Protein 1O51 (pdb70)

Sequence (86 aa):
HHKLLKIYLGEKDKHSGKPLFEYLVKRAYELGKGVTVYRGIGFGHPDLPIVLEIVDEEEERINLFLKEIDNIDFDGLVFTADVNVVK

Nearest PDB structures (foldseek):
  1o51-assembly1_A  TM=1.012E+00  e=9.022E-16  Thermotoga maritima
  2dcl-assembly1_A-2  TM=9.481E-01  e=8.080E-09  Pyrococcus horikoshii
  7mp7-assembly1_A  TM=5.165E-01  e=4.799E-03  Thermus thermophilus
  1xbw-assembly2_C  TM=4.943E-01  e=4.191E-03  Staphylococcus aureus subsp. aureus MW2
  4lub-assembly1_A  TM=4.699E-01  e=1.748E-01  Streptococcus mutans UA159

Foldseek 3Di:
DKKKKKWKAWQPDDDPNHGVVVVLQVVLVVLPPDKDWDWAPDDDCVITMIMMIDDDDPVSVVVSVVVCVPDDGGTDMDMDMDDDDD

InterPro domains:
  IPR003793 UPF0166 [PF02641] (2-98)
  IPR011322 Nitrogen regulatory PII-like, alpha/beta [SSF54913] (1-99)
  IPR015867 Nitrogen regulatory protein PII/ATP phosphoribosyltransferase, C-terminal [G3DSA:3.30.70.120] (1-102)

Solvent-accessible surface area: 6123 Å² total

Radius of gyration: 12.91 Å; Cα contacts (8 Å, |Δi|>4): 133; chains: 1; bounding box: 38×27×24 Å

Secondary structure (DSSP, 8-state):
---EEEEEEETT-EETTEEHHHHHHHHHHHT----EEEE---------EEEEEEE--HHHHHHHHHHHHT----SEEEEE------

Structure (mmCIF, N/CA/C/O backbone):
data_1O51
#
_entry.id   1O51
#
_cell.length_a   100.110
_cell.length_b   100.110
_cell.length_c   100.110
_cell.angle_alpha   90.00
_cell.angle_beta   90.00
_cell.angle_gamma   90.00
#
_symmetry.space_group_name_H-M   'P 43 3 2'
#
loop_
_entity.id
_entity.type
_entity.pdbx_description
1 polymer 'Hypothetical protein TM0021'
2 non-polymer 'SULFATE ION'
3 non-polymer "ADENOSINE-5'-DIPHOSPHATE"
4 water water
#
loop_
_atom_site.group_PDB
_atom_site.id
_atom_site.type_symbol
_atom_site.label_atom_id
_atom_site.label_alt_id
_atom_site.label_comp_id
_atom_site.label_asym_id
_atom_site.label_entity_id
_atom_site.label_seq_id
_atom_site.pdbx_PDB_ins_code
_atom_site.Cartn_x
_atom_site.Cartn_y
_atom_site.Cartn_z
_atom_site.occupancy
_atom_site.B_iso_or_equiv
_atom_site.auth_seq_id
_atom_site.auth_comp_id
_atom_site.auth_asym_id
_atom_site.auth_atom_id
_atom_site.pdbx_PDB_model_num
ATOM 1 N N . HIS A 1 11 ? 66.566 0.537 -0.041 1.00 43.90 -1 HIS A N 1
ATOM 2 C CA . HIS A 1 11 ? 66.432 1.776 0.808 1.00 43.23 -1 HIS A CA 1
ATOM 3 C C . HIS A 1 11 ? 65.059 1.915 1.465 1.00 40.92 -1 HIS A C 1
ATOM 4 O O . HIS A 1 11 ? 64.094 2.325 0.845 1.00 37.93 -1 HIS A O 1
ATOM 11 N N . HIS A 1 12 ? 65.039 1.581 2.758 1.00 40.42 0 HIS A N 1
ATOM 12 C CA . HIS A 1 12 ? 63.824 1.530 3.569 1.00 40.59 0 HIS A CA 1
ATOM 13 C C . HIS A 1 12 ? 63.206 2.876 3.726 1.00 39.14 0 HIS A C 1
ATOM 14 O O . HIS A 1 12 ? 63.908 3.840 3.964 1.00 40.12 0 HIS A O 1
ATOM 29 N N . LYS A 1 14 ? 59.033 4.720 4.910 1.00 35.12 2 LYS A N 1
ATOM 30 C CA . LYS A 1 14 ? 57.669 4.550 5.316 1.00 34.55 2 LYS A CA 1
ATOM 31 C C . LYS A 1 14 ? 56.774 5.246 4.324 1.00 33.95 2 LYS A C 1
ATOM 32 O O . LYS A 1 14 ? 57.078 6.346 3.833 1.00 32.86 2 LYS A O 1
ATOM 38 N N . LEU A 1 15 ? 55.654 4.586 4.081 1.00 33.94 3 LEU A N 1
ATOM 39 C CA . LEU A 1 15 ? 54.516 5.161 3.427 1.00 33.88 3 LEU A CA 1
ATOM 40 C C . LEU A 1 15 ? 53.585 5.578 4.532 1.00 33.57 3 LEU A C 1
ATOM 41 O O . LEU A 1 15 ? 53.340 4.820 5.458 1.00 34.75 3 LEU A O 1
ATOM 46 N N . LEU A 1 16 ? 53.132 6.810 4.468 1.00 33.64 4 LEU A N 1
ATOM 47 C CA . LEU A 1 16 ? 52.109 7.317 5.360 1.00 33.12 4 LEU A CA 1
ATOM 48 C C . LEU A 1 16 ? 50.889 7.585 4.497 1.00 33.43 4 LEU A C 1
ATOM 49 O O . LEU A 1 16 ? 50.975 8.239 3.448 1.00 31.12 4 LEU A O 1
ATOM 54 N N . LYS A 1 17 ? 49.749 7.063 4.943 1.00 34.20 5 LYS A N 1
ATOM 55 C CA . LYS A 1 17 ? 48.524 7.201 4.190 1.00 35.05 5 LYS A CA 1
ATOM 56 C C . LYS A 1 17 ? 47.497 7.841 5.118 1.00 34.63 5 LYS A C 1
ATOM 57 O O . LYS A 1 17 ? 47.296 7.407 6.252 1.00 33.76 5 LYS A O 1
ATOM 63 N N . ILE A 1 18 ? 46.893 8.916 4.638 1.00 34.83 6 ILE A N 1
ATOM 64 C CA . ILE A 1 18 ? 45.892 9.656 5.393 1.00 34.39 6 ILE A CA 1
ATOM 65 C C . ILE A 1 18 ? 44.605 9.708 4.604 1.00 34.10 6 ILE A C 1
ATOM 66 O O . ILE A 1 18 ? 44.619 10.164 3.459 1.00 33.61 6 ILE A O 1
ATOM 71 N N . TYR A 1 19 ? 43.502 9.278 5.227 1.00 33.58 7 TYR A N 1
ATOM 72 C CA . TYR A 1 19 ? 42.186 9.359 4.641 1.00 33.43 7 TYR A CA 1
ATOM 73 C C . TYR A 1 19 ? 41.334 10.352 5.401 1.00 33.26 7 TYR A C 1
ATOM 74 O O . TYR A 1 19 ? 41.226 10.290 6.611 1.00 32.40 7 TYR A O 1
ATOM 83 N N . LEU A 1 20 ? 40.689 11.254 4.685 1.00 33.19 8 LEU A N 1
ATOM 84 C CA . LEU A 1 20 ? 39.827 12.215 5.318 1.00 33.08 8 LEU A CA 1
ATOM 85 C C . LEU A 1 20 ? 38.680 12.557 4.351 1.00 32.90 8 LEU A C 1
ATOM 86 O O . LEU A 1 20 ? 38.670 12.069 3.243 1.00 33.21 8 LEU A O 1
ATOM 91 N N . GLY A 1 21 ? 37.687 13.328 4.769 1.00 32.66 9 GLY A N 1
ATOM 92 C CA . GLY A 1 21 ? 36.671 13.810 3.842 1.00 33.13 9 GLY A CA 1
ATOM 93 C C . GLY A 1 21 ? 37.037 15.133 3.165 1.00 34.10 9 GLY A C 1
ATOM 94 O O . GLY A 1 21 ? 37.688 16.032 3.757 1.00 34.17 9 GLY A O 1
ATOM 95 N N . GLU A 1 22 ? 36.580 15.298 1.936 1.00 34.65 10 GLU A N 1
ATOM 96 C CA . GLU A 1 22 ? 36.761 16.564 1.252 1.00 35.99 10 GLU A CA 1
ATOM 97 C C . GLU A 1 22 ? 36.136 17.753 2.006 1.00 36.69 10 GLU A C 1
ATOM 98 O O . GLU A 1 22 ? 36.720 18.815 2.017 1.00 37.31 10 GLU A O 1
ATOM 104 N N . LYS A 1 23 ? 34.974 17.572 2.639 1.00 37.38 11 LYS A N 1
ATOM 105 C CA . LYS A 1 23 ? 34.320 18.644 3.399 1.00 38.38 11 LYS A CA 1
ATOM 106 C C . LYS A 1 23 ? 34.955 18.968 4.776 1.00 39.00 11 LYS A C 1
ATOM 107 O O . LYS A 1 23 ? 34.556 19.947 5.410 1.00 39.47 11 LYS A O 1
ATOM 111 N N . ASP A 1 24 ? 35.940 18.189 5.220 1.00 39.67 12 ASP A N 1
ATOM 112 C CA . ASP A 1 24 ? 36.685 18.496 6.442 1.00 40.28 12 ASP A CA 1
ATOM 113 C C . ASP A 1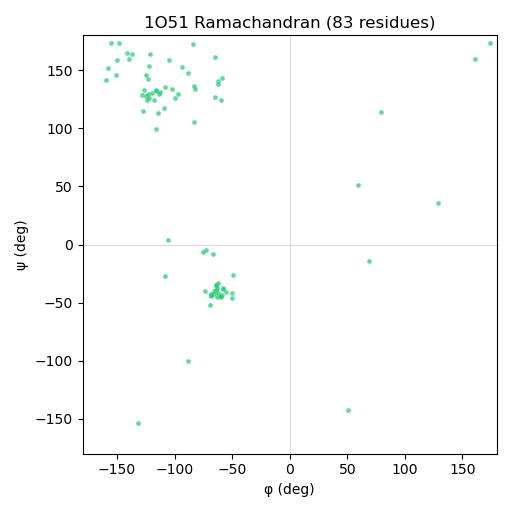 24 ? 37.421 19.827 6.312 1.00 40.82 12 ASP A C 1
ATOM 114 O O . ASP A 1 24 ? 37.976 20.132 5.268 1.00 39.94 12 ASP A O 1
ATOM 119 N N . LYS A 1 25 ? 37.395 20.624 7.381 1.00 42.41 13 LYS A N 1
ATOM 120 C CA . LYS A 1 25 ? 37.898 22.001 7.360 1.00 43.48 13 LYS A CA 1
ATOM 121 C C . LYS A 1 25 ? 38.936 22.205 8.450 1.00 43.92 13 LYS A C 1
ATOM 122 O O . LYS A 1 25 ? 38.847 21.599 9.508 1.00 43.67 13 LYS A O 1
ATOM 128 N N . HIS A 1 26 ? 39.930 23.041 8.177 1.00 44.81 14 HIS A N 1
ATOM 129 C CA . HIS A 1 26 ? 40.799 23.566 9.213 1.00 45.83 14 HIS A CA 1
ATOM 130 C C . HIS A 1 26 ? 40.790 25.066 9.046 1.00 46.40 14 HIS A C 1
ATOM 131 O O . HIS A 1 26 ? 41.261 25.563 8.015 1.00 46.83 14 HIS A O 1
ATOM 138 N N . SER A 1 27 ? 40.241 25.757 10.054 1.00 46.73 15 SER A N 1
ATOM 139 C CA . SER A 1 27 ? 40.059 27.205 10.047 1.00 47.12 15 SER A CA 1
ATOM 140 C C . SER A 1 27 ? 39.179 27.624 8.873 1.00 46.92 15 SER A C 1
ATOM 141 O O . SER A 1 27 ? 39.554 28.493 8.088 1.00 46.88 15 SER A O 1
ATOM 144 N N . GLY A 1 28 ? 38.023 26.976 8.743 1.00 46.59 16 GLY A N 1
ATOM 145 C CA . GLY A 1 28 ? 37.125 27.226 7.623 1.00 46.57 16 GLY A CA 1
ATOM 146 C C . GLY A 1 28 ? 37.603 26.776 6.241 1.00 46.59 16 GLY A C 1
ATOM 147 O O . GLY A 1 28 ? 36.784 26.701 5.322 1.00 47.34 16 GLY A O 1
ATOM 148 N N . LYS A 1 29 ? 38.901 26.456 6.093 1.00 46.11 17 LYS A N 1
ATOM 149 C CA . LYS A 1 29 ? 39.544 26.138 4.788 1.00 45.07 17 LYS A CA 1
ATOM 150 C C . LYS A 1 29 ? 39.784 24.628 4.652 1.00 43.89 17 LYS A C 1
ATOM 151 O O . LYS A 1 29 ? 39.846 23.931 5.660 1.00 43.52 17 LYS A O 1
ATOM 156 N N . PRO A 1 30 ? 39.948 24.120 3.425 1.00 42.58 18 PRO A N 1
ATOM 157 C CA . PRO A 1 30 ? 39.945 22.666 3.210 1.00 41.79 18 PRO A CA 1
ATOM 158 C C . PRO A 1 30 ? 41.135 21.997 3.892 1.00 40.47 18 PRO A C 1
ATOM 159 O O . PRO A 1 30 ? 42.257 22.421 3.713 1.00 40.16 18 PRO A O 1
ATOM 163 N N . LEU A 1 31 ? 40.860 20.983 4.702 1.00 39.40 19 LEU A N 1
ATOM 164 C CA . LEU A 1 31 ? 41.891 20.334 5.510 1.00 38.25 19 LEU A CA 1
ATOM 165 C C . LEU A 1 31 ? 42.941 19.644 4.667 1.00 36.95 19 LEU A C 1
ATOM 166 O O . LEU A 1 31 ? 44.119 19.671 4.994 1.00 35.32 19 LEU A O 1
ATOM 171 N N . PHE A 1 32 ? 42.516 19.009 3.589 1.00 36.58 20 PHE A N 1
ATOM 172 C CA . PHE A 1 32 ? 43.487 18.304 2.769 1.00 36.27 20 PHE A CA 1
ATOM 173 C C . PHE A 1 32 ? 44.510 19.245 2.164 1.00 36.39 20 PHE A C 1
ATOM 174 O O . PHE A 1 32 ? 45.679 18.881 2.086 1.00 37.53 20 PHE A O 1
ATOM 182 N N . GLU A 1 33 ? 44.080 20.440 1.762 1.00 35.69 21 GLU A N 1
ATOM 183 C CA . GLU A 1 33 ? 44.981 21.477 1.267 1.00 35.82 21 GLU A CA 1
ATOM 184 C C . GLU A 1 33 ? 45.908 21.964 2.354 1.00 34.01 21 GLU A C 1
ATOM 185 O O . GLU A 1 33 ? 47.081 22.220 2.105 1.00 34.16 21 GLU A O 1
ATOM 191 N N . TYR A 1 34 ? 45.374 22.115 3.554 1.00 32.28 22 TYR A N 1
ATOM 192 C CA . TYR A 1 34 ? 46.208 22.450 4.696 1.00 31.68 22 TYR A CA 1
ATOM 193 C C . TYR A 1 34 ? 47.255 21.359 5.005 1.00 31.17 22 TYR A C 1
ATOM 194 O O . TYR A 1 34 ? 48.389 21.677 5.261 1.00 30.42 22 TYR A O 1
ATOM 203 N N . LEU A 1 35 ? 46.874 20.086 4.937 1.00 31.05 23 LEU A N 1
ATOM 204 C CA . LEU A 1 35 ? 47.835 18.996 5.112 1.00 31.40 23 LEU A CA 1
ATOM 205 C C . LEU A 1 35 ? 48.945 18.996 4.077 1.00 32.36 23 LEU A C 1
ATOM 206 O O . LEU A 1 35 ? 50.097 18.830 4.422 1.00 33.50 23 LEU A O 1
ATOM 211 N N . VAL A 1 36 ? 48.603 19.194 2.817 1.00 33.38 24 VAL A N 1
ATOM 212 C CA . VAL A 1 36 ? 49.580 19.187 1.759 1.00 33.65 24 VAL A CA 1
ATOM 213 C C . VAL A 1 36 ? 50.548 20.341 1.963 1.00 34.32 24 VAL A C 1
ATOM 214 O O . VAL A 1 36 ? 51.734 20.264 1.633 1.00 35.30 24 VAL A O 1
ATOM 218 N N . LYS A 1 37 ? 50.019 21.438 2.474 1.00 34.57 25 LYS A N 1
ATOM 219 C CA . LYS A 1 37 ? 50.811 22.629 2.671 1.00 34.25 25 LYS A CA 1
ATOM 220 C C . LYS A 1 37 ? 51.764 22.454 3.867 1.00 33.73 25 LYS A C 1
ATOM 221 O O . LYS A 1 37 ? 52.908 22.900 3.798 1.00 34.09 25 LYS A O 1
ATOM 225 N N . ARG A 1 38 ? 51.309 21.833 4.956 1.00 33.48 26 ARG A N 1
ATOM 226 C CA . ARG A 1 38 ? 52.220 21.512 6.060 1.00 33.94 26 ARG A CA 1
ATOM 227 C C . ARG A 1 38 ? 53.265 20.534 5.567 1.00 33.52 26 ARG A C 1
ATOM 228 O O . ARG A 1 38 ? 54.447 20.744 5.802 1.00 33.41 26 ARG A O 1
ATOM 236 N N . ALA A 1 39 ? 52.851 19.510 4.831 1.00 33.29 27 ALA A N 1
ATOM 237 C CA . ALA A 1 39 ? 53.834 18.575 4.296 1.00 33.83 27 ALA A CA 1
ATOM 238 C C . ALA A 1 39 ? 54.958 19.337 3.583 1.00 33.59 27 ALA A C 1
ATOM 239 O O . ALA A 1 39 ? 56.141 19.080 3.807 1.00 33.73 27 ALA A O 1
ATOM 241 N N . TYR A 1 40 ? 54.585 20.306 2.763 1.00 33.77 28 TYR A N 1
ATOM 242 C CA . TYR A 1 40 ? 55.562 21.017 1.993 1.00 34.22 28 TYR A CA 1
ATOM 243 C C . TYR A 1 40 ? 56.427 21.874 2.918 1.00 34.79 28 TYR A C 1
ATOM 244 O O . TYR A 1 40 ? 57.633 21.940 2.752 1.00 35.77 28 TYR A O 1
ATOM 253 N N . GLU A 1 41 ? 55.821 22.551 3.884 1.00 35.25 29 GLU A N 1
ATOM 254 C CA . GLU A 1 41 ? 56.594 23.425 4.780 1.00 35.68 29 GLU A CA 1
ATOM 255 C C . GLU A 1 41 ? 57.609 22.660 5.635 1.00 35.60 29 GLU A C 1
ATOM 256 O O . GLU A 1 41 ? 58.692 23.145 5.868 1.00 35.67 29 GLU A O 1
ATOM 262 N N . LEU A 1 42 ? 57.271 21.446 6.042 1.00 35.89 30 LEU A N 1
ATOM 263 C CA . LEU A 1 42 ? 58.183 20.570 6.790 1.00 36.51 30 LEU A CA 1
ATOM 264 C C . LEU A 1 42 ? 59.331 19.940 6.006 1.00 36.28 30 LEU A C 1
ATOM 265 O O . LEU A 1 42 ? 60.147 19.254 6.606 1.00 37.28 30 LEU A O 1
ATOM 270 N N . GLY A 1 43 ? 59.391 20.126 4.692 1.00 35.48 31 GLY A N 1
ATOM 271 C CA . GLY A 1 43 ? 60.438 19.515 3.904 1.00 34.85 31 GLY A CA 1
ATOM 272 C C . GLY A 1 43 ? 60.210 18.044 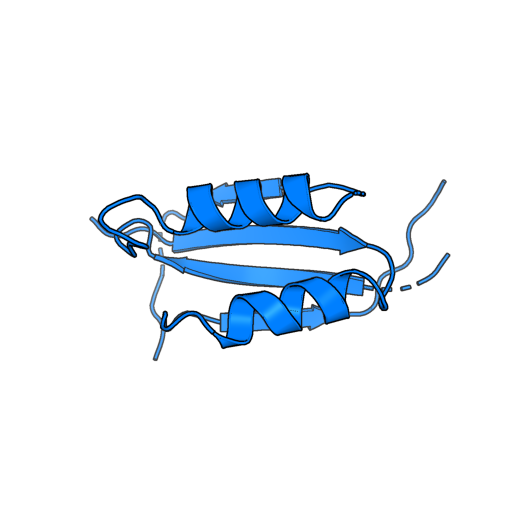3.577 1.00 35.24 31 GLY A C 1
ATOM 273 O O . GLY A 1 43 ? 61.187 17.345 3.309 1.00 35.55 31 GLY A O 1
ATOM 279 N N . LYS A 1 45 ? 59.519 14.788 1.278 1.00 33.91 33 LYS A N 1
ATOM 280 C CA . LYS A 1 45 ? 60.072 14.479 -0.027 1.00 34.01 33 LYS A CA 1
ATOM 281 C C . LYS A 1 45 ? 59.011 14.612 -1.093 1.00 34.19 33 LYS A C 1
ATOM 282 O O . LYS A 1 45 ? 59.319 14.856 -2.245 1.00 34.01 33 LYS A O 1
ATOM 288 N N . GLY A 1 46 ? 57.750 14.411 -0.707 1.00 34.32 34 GLY A N 1
ATOM 289 C CA . GLY A 1 46 ? 56.676 14.541 -1.632 1.00 33.99 34 GLY A CA 1
ATOM 290 C C . GLY A 1 46 ? 55.364 14.147 -1.053 1.00 33.91 34 GLY A C 1
ATOM 291 O O . GLY A 1 46 ? 55.293 13.617 0.053 1.00 33.57 34 GLY A O 1
ATOM 292 N N . VAL A 1 47 ? 54.328 14.394 -1.856 1.00 33.66 35 VAL A N 1
ATOM 293 C CA . VAL A 1 47 ? 52.991 13.967 -1.560 1.00 33.70 35 VAL A CA 1
ATOM 294 C C . VAL A 1 47 ? 52.194 13.725 -2.806 1.00 32.29 35 VAL A C 1
ATOM 295 O O . VAL A 1 47 ? 52.344 14.411 -3.812 1.00 31.85 35 VAL A O 1
ATOM 299 N N . THR A 1 48 ? 51.308 12.746 -2.728 1.00 31.74 36 THR A N 1
ATOM 300 C CA . THR A 1 48 ? 50.364 12.524 -3.787 1.00 31.49 36 THR A CA 1
ATOM 301 C C . THR A 1 48 ? 48.963 12.491 -3.225 1.00 31.78 36 THR A C 1
ATOM 302 O O . THR A 1 48 ? 48.701 11.835 -2.219 1.00 32.51 36 THR A O 1
ATOM 306 N N . VAL A 1 49 ? 48.054 13.213 -3.863 1.00 31.53 37 VAL A N 1
ATOM 307 C CA . VAL A 1 49 ? 46.671 13.339 -3.364 1.00 30.92 37 VAL A CA 1
ATOM 308 C C . VAL A 1 49 ? 45.674 12.728 -4.349 1.00 29.87 37 VAL A C 1
ATOM 309 O O . VAL A 1 49 ? 45.723 12.977 -5.550 1.00 26.56 37 VAL A O 1
ATOM 313 N N . TYR A 1 50 ? 44.769 11.910 -3.819 1.00 30.89 38 TYR A N 1
ATOM 314 C CA . TYR A 1 50 ? 43.741 11.260 -4.635 1.00 31.61 38 TYR A CA 1
ATOM 315 C C . TYR A 1 50 ? 42.358 11.623 -4.137 1.00 31.72 38 TYR A C 1
ATOM 316 O O . TYR A 1 50 ? 42.170 11.911 -2.947 1.00 32.04 38 TYR A O 1
ATOM 325 N N . ARG A 1 51 ? 41.391 11.568 -5.040 1.00 30.81 39 ARG A N 1
ATOM 326 C CA . ARG A 1 51 ? 40.022 11.706 -4.695 1.00 30.40 39 ARG A CA 1
ATOM 327 C C . ARG A 1 51 ? 39.263 10.447 -5.048 1.00 30.47 39 ARG A C 1
ATOM 328 O O . ARG A 1 51 ? 39.316 9.984 -6.149 1.00 32.10 39 ARG A O 1
ATOM 336 N N . GLY A 1 52 ? 38.584 9.860 -4.081 1.00 30.93 40 GLY A N 1
ATOM 337 C CA . GLY A 1 52 ? 37.765 8.664 -4.300 1.00 29.78 40 GLY A CA 1
ATOM 338 C C . GLY A 1 52 ? 36.378 8.982 -4.814 1.00 29.39 40 GLY A C 1
ATOM 339 O O . GLY A 1 52 ? 35.947 10.128 -4.860 1.00 30.07 40 GLY A O 1
ATOM 340 N N . ILE A 1 53 ? 35.666 7.943 -5.172 1.00 28.46 41 ILE A N 1
ATOM 341 C CA . ILE A 1 53 ? 34.350 8.061 -5.667 1.00 28.40 41 ILE A CA 1
ATOM 342 C C . ILE A 1 53 ? 33.308 7.633 -4.656 1.00 28.80 41 ILE A C 1
ATOM 343 O O . I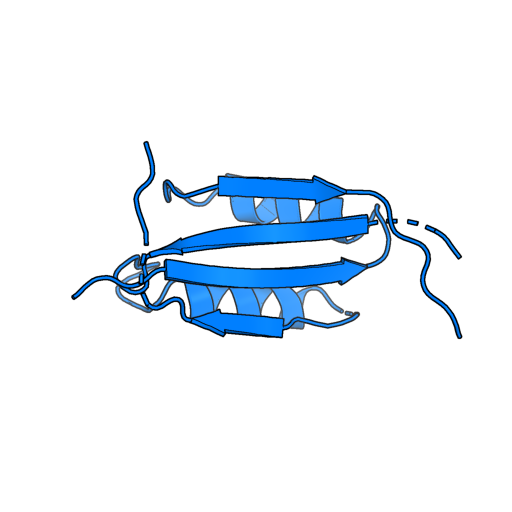LE A 1 53 ? 32.131 7.793 -4.907 1.00 28.47 41 ILE A O 1
ATOM 356 N N . GLY A 1 55 ? 33.014 6.181 -0.143 1.00 30.74 43 GLY A N 1
ATOM 357 C CA . GLY A 1 55 ? 33.700 5.791 1.096 1.00 30.58 43 GLY A CA 1
ATOM 358 C C . GLY A 1 55 ? 32.824 5.864 2.332 1.00 29.31 43 GLY A C 1
ATOM 359 O O . GLY A 1 55 ? 31.810 6.500 2.306 1.00 29.21 43 GLY A O 1
ATOM 360 N N . PHE A 1 56 ? 33.200 5.171 3.383 1.00 28.91 44 PHE A N 1
ATOM 361 C CA . PHE A 1 56 ? 32.665 5.431 4.714 1.00 29.57 44 PHE A CA 1
ATOM 362 C C . PHE A 1 56 ? 33.720 5.077 5.784 1.00 30.96 44 PHE A C 1
ATOM 363 O O . PHE A 1 56 ? 34.674 4.319 5.528 1.00 30.59 44 PHE A O 1
ATOM 371 N N . GLY A 1 57 ? 33.561 5.645 6.965 1.00 32.53 45 GLY A N 1
ATOM 372 C CA . GLY A 1 57 ? 34.492 5.428 8.062 1.00 34.53 45 GLY A CA 1
ATOM 373 C C . GLY A 1 57 ? 33.784 5.086 9.363 1.00 36.45 45 GLY A C 1
ATOM 374 O O . GLY A 1 57 ? 32.711 4.537 9.345 1.00 35.29 45 GLY A O 1
ATOM 375 N N . HIS A 1 58 ? 34.450 5.413 10.472 1.00 40.03 46 HIS A N 1
ATOM 376 C CA . HIS A 1 58 ? 33.924 5.463 11.878 1.00 43.14 46 HIS A CA 1
ATOM 377 C C . HIS A 1 58 ? 34.835 4.650 12.816 1.00 44.65 46 HIS A C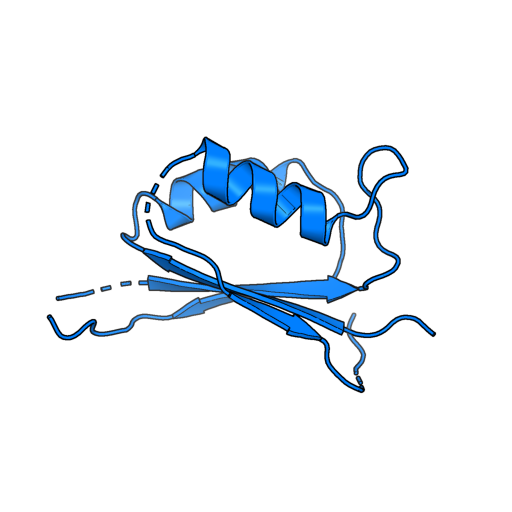 1
ATOM 378 O O . HIS A 1 58 ? 35.920 5.125 13.181 1.00 46.81 46 HIS A O 1
ATOM 385 N N . PRO A 1 72 ? 27.981 16.254 -1.634 1.00 44.02 60 PRO A N 1
ATOM 386 C CA . PRO A 1 72 ? 28.737 14.991 -1.749 1.00 43.85 60 PRO A CA 1
ATOM 387 C C . PRO A 1 72 ? 30.075 15.138 -1.059 1.00 43.14 60 PRO A C 1
ATOM 388 O O . PRO A 1 72 ? 30.807 16.075 -1.368 1.00 44.31 60 PRO A O 1
ATOM 392 N N . ASP A 1 73 ? 30.386 14.259 -0.115 1.00 41.80 61 ASP A N 1
ATOM 393 C CA . ASP A 1 73 ? 31.645 14.364 0.639 1.00 41.08 61 ASP A CA 1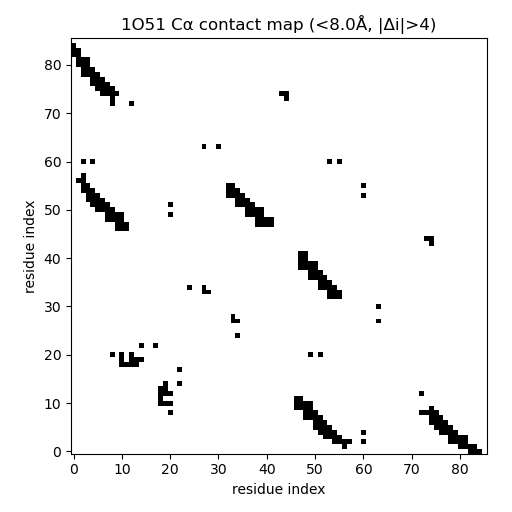
ATOM 394 C C . ASP A 1 73 ? 32.464 13.135 0.305 1.00 39.00 61 ASP A C 1
ATOM 395 O O . ASP A 1 73 ? 32.224 12.055 0.817 1.00 40.02 61 ASP A O 1
ATOM 400 N N . LEU A 1 74 ? 33.396 13.317 -0.609 1.00 36.56 62 LEU A N 1
ATOM 401 C CA . LEU A 1 74 ? 34.141 12.255 -1.201 1.00 33.91 62 LEU A CA 1
ATOM 402 C C . LEU A 1 74 ? 35.421 12.079 -0.402 1.00 33.60 62 LEU A C 1
ATOM 403 O O . LEU A 1 74 ? 35.937 13.026 0.194 1.00 33.25 62 LEU A O 1
ATOM 408 N N . PRO A 1 75 ? 35.962 10.874 -0.400 1.00 33.08 63 PRO A N 1
ATOM 409 C CA . PRO A 1 75 ? 37.220 10.620 0.276 1.00 33.03 63 PRO A CA 1
ATOM 410 C C . PRO A 1 75 ? 38.322 11.454 -0.360 1.00 32.75 63 PRO A C 1
ATOM 411 O O . PRO A 1 75 ? 38.336 11.574 -1.586 1.00 32.38 63 PRO A O 1
ATOM 415 N N . ILE A 1 76 ? 39.226 12.000 0.446 1.00 32.85 64 ILE A N 1
ATOM 416 C CA . ILE A 1 76 ? 40.521 12.467 -0.037 1.00 33.16 64 ILE A CA 1
ATOM 417 C C . ILE A 1 76 ? 41.591 11.620 0.632 1.00 34.37 64 ILE A C 1
ATOM 418 O O . ILE A 1 76 ? 41.513 11.355 1.822 1.00 34.20 64 ILE A O 1
ATOM 423 N N . VAL A 1 77 ? 42.554 11.132 -0.149 1.00 35.66 65 VAL A N 1
ATOM 424 C CA . VAL A 1 77 ? 43.651 10.320 0.378 1.00 36.39 65 VAL A CA 1
ATOM 425 C C . VAL A 1 77 ? 45.002 10.964 0.033 1.00 36.60 65 VAL A C 1
ATOM 426 O O . VAL A 1 77 ? 45.247 11.338 -1.101 1.00 36.19 65 VAL A O 1
ATOM 430 N N . LEU A 1 78 ? 45.853 11.120 1.033 1.00 37.62 66 LEU A N 1
ATOM 431 C CA . LEU A 1 78 ? 47.217 11.588 0.827 1.00 38.66 66 LEU A CA 1
ATOM 432 C C . LEU A 1 78 ? 48.149 10.446 1.043 1.00 38.00 66 LEU A C 1
ATOM 433 O O . LEU A 1 78 ? 48.001 9.712 2.024 1.00 39.08 66 LEU A O 1
ATOM 438 N N . GLU A 1 79 ? 49.119 10.319 0.156 1.00 37.04 67 GLU A N 1
ATOM 439 C CA . GLU A 1 79 ? 50.241 9.409 0.342 1.00 36.51 67 GLU A CA 1
ATOM 440 C C . GLU A 1 79 ? 51.542 10.217 0.354 1.00 35.27 67 GLU A C 1
ATOM 441 O O . GLU A 1 79 ? 51.765 11.068 -0.501 1.00 34.25 67 GLU A O 1
ATOM 447 N N . ILE A 1 80 ? 52.348 9.955 1.372 1.00 34.85 68 ILE A N 1
ATOM 448 C CA . ILE A 1 80 ? 53.692 10.475 1.563 1.00 34.32 68 ILE A CA 1
ATOM 449 C C . ILE A 1 80 ? 54.661 9.295 1.736 1.00 34.61 68 ILE A C 1
ATOM 450 O O . ILE A 1 80 ? 54.424 8.425 2.603 1.00 33.85 68 ILE A O 1
ATOM 455 N N . VAL A 1 81 ? 55.708 9.230 0.900 1.00 34.27 69 VAL A N 1
ATOM 456 C CA . VAL A 1 81 ? 56.796 8.299 1.130 1.00 34.77 69 VAL A CA 1
ATOM 457 C C . VAL A 1 81 ? 58.042 9.034 1.5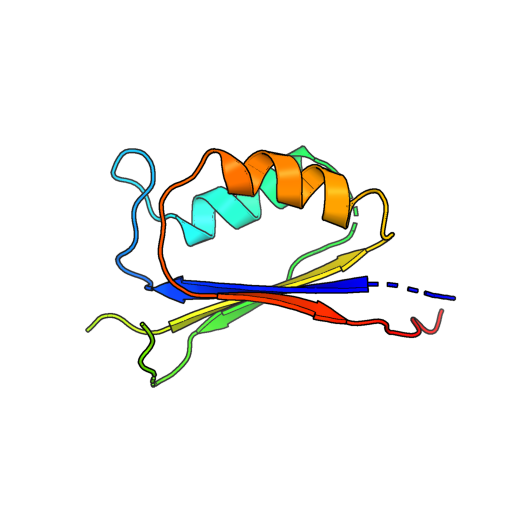61 1.00 34.24 69 VAL A C 1
ATOM 458 O O . VAL A 1 81 ? 58.557 9.883 0.860 1.00 34.94 69 VAL A O 1
ATOM 462 N N . ASP A 1 82 ? 58.501 8.751 2.772 1.00 34.61 70 ASP A N 1
ATOM 463 C CA . ASP A 1 82 ? 59.604 9.525 3.363 1.00 34.66 70 ASP A CA 1
ATOM 464 C C . ASP A 1 82 ? 60.327 8.726 4.392 1.00 34.15 70 ASP A C 1
ATOM 465 O O . ASP A 1 82 ? 59.910 7.628 4.729 1.00 34.71 70 ASP A O 1
ATOM 470 N N . GLU A 1 83 ? 61.416 9.283 4.889 1.00 34.50 71 GLU A N 1
ATOM 471 C CA . GLU A 1 83 ? 62.135 8.710 6.010 1.00 34.98 71 GLU A CA 1
ATOM 472 C C . GLU A 1 83 ? 61.196 8.621 7.209 1.00 35.29 71 GLU A C 1
ATOM 473 O O . GLU A 1 83 ? 60.351 9.488 7.416 1.00 34.94 71 GLU A O 1
ATOM 479 N N . GLU A 1 84 ? 61.336 7.559 7.989 1.00 35.67 72 GLU A N 1
ATOM 480 C CA . GLU A 1 84 ? 60.548 7.402 9.201 1.00 36.69 72 GLU A CA 1
ATOM 481 C C . GLU A 1 84 ? 60.560 8.644 10.128 1.00 35.80 72 GLU A C 1
ATOM 482 O O . GLU A 1 84 ? 59.536 8.999 10.715 1.00 35.73 72 GLU A O 1
ATOM 488 N N . GLU A 1 85 ? 61.723 9.275 10.294 1.00 34.96 73 GLU A N 1
ATOM 489 C CA A GLU A 1 85 ? 61.855 10.424 11.159 0.50 34.19 73 GLU A CA 1
ATOM 490 C CA B GLU A 1 85 ? 61.799 10.399 11.207 0.25 34.46 73 GLU A CA 1
ATOM 491 C C . GLU A 1 85 ? 60.937 11.528 10.664 1.00 34.39 73 GLU A C 1
ATOM 492 O O 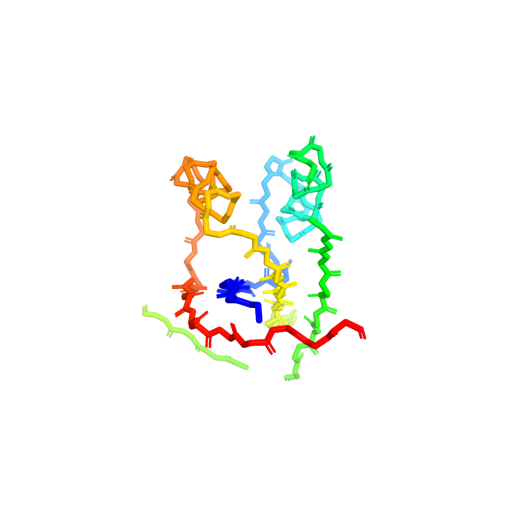. GLU A 1 85 ? 60.261 12.193 11.438 1.00 33.96 73 GLU A O 1
ATOM 503 N N . ARG A 1 86 ? 60.897 11.705 9.351 1.00 34.79 74 ARG A N 1
ATOM 504 C CA . ARG A 1 86 ? 60.045 12.763 8.789 1.00 35.69 74 ARG A CA 1
ATOM 505 C C . ARG A 1 86 ? 58.545 12.473 8.954 1.00 35.58 74 ARG A C 1
ATOM 506 O O . ARG A 1 86 ? 57.771 13.359 9.345 1.00 35.84 74 ARG A O 1
ATOM 514 N N . ILE A 1 87 ? 58.151 11.243 8.697 1.00 35.51 75 ILE A N 1
ATOM 515 C CA . ILE A 1 87 ? 56.755 10.832 8.858 1.00 35.98 75 ILE A CA 1
ATOM 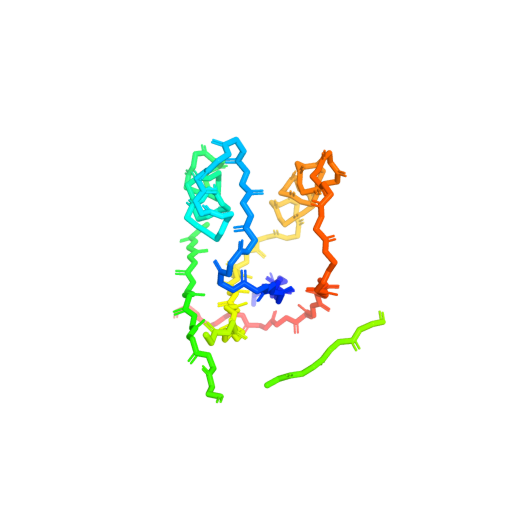516 C C . ILE A 1 87 ? 56.393 11.059 10.313 1.00 35.70 75 ILE A C 1
ATOM 517 O O . ILE A 1 87 ? 55.368 11.628 10.623 1.00 35.05 75 ILE A O 1
ATOM 522 N N . ASN A 1 88 ? 57.268 10.656 11.223 1.00 36.40 76 ASN A N 1
ATOM 523 C CA . ASN A 1 88 ? 57.010 10.882 12.634 1.00 36.85 76 ASN A CA 1
ATOM 524 C C . ASN A 1 88 ? 56.803 12.326 13.009 1.00 36.66 76 ASN A C 1
ATOM 525 O O . ASN A 1 88 ? 55.973 12.623 13.850 1.00 36.20 76 ASN A O 1
ATOM 530 N N . LEU A 1 89 ? 57.564 13.213 12.385 1.00 36.99 77 LEU A N 1
ATOM 531 C CA . LEU A 1 89 ? 57.480 14.633 12.681 1.00 37.71 77 LEU A CA 1
ATOM 532 C C . LEU A 1 89 ? 56.143 15.185 12.215 1.00 38.02 77 LEU A C 1
ATOM 533 O O . LEU A 1 89 ? 55.475 15.933 12.929 1.00 37.09 77 LEU A O 1
ATOM 538 N N . PHE A 1 90 ? 55.761 14.780 11.007 1.00 38.80 78 PHE A N 1
ATOM 539 C CA . PHE A 1 90 ? 54.446 15.081 10.475 1.00 39.65 78 PHE A CA 1
ATOM 540 C C . PHE A 1 90 ? 53.356 14.520 11.377 1.00 39.52 78 PHE A C 1
ATOM 541 O O . PHE A 1 90 ? 52.395 15.224 11.632 1.00 40.08 78 PHE A O 1
ATOM 549 N N . LEU A 1 91 ? 53.500 13.287 11.875 1.00 39.04 79 LEU A N 1
ATOM 550 C CA . LEU A 1 91 ? 52.481 12.730 12.764 1.00 39.17 79 LEU A CA 1
ATOM 551 C C . LEU A 1 91 ? 52.274 13.656 13.938 1.00 39.56 79 LEU A C 1
ATOM 552 O O . LEU A 1 91 ? 51.136 13.907 14.297 1.00 38.75 79 LEU A O 1
ATOM 557 N N . LYS A 1 92 ? 53.348 14.221 14.482 1.00 41.37 80 LYS A N 1
ATOM 558 C CA . LYS A 1 92 ? 53.230 15.089 15.668 1.00 43.23 80 LYS A CA 1
ATOM 559 C C . LYS A 1 92 ? 52.385 16.356 15.414 1.00 44.94 80 LYS A C 1
ATOM 560 O O . LYS A 1 92 ? 51.683 16.804 16.297 1.00 44.77 80 LYS A O 1
ATOM 563 N N . GLU A 1 93 ? 52.437 16.901 14.200 1.00 47.59 81 GLU A N 1
ATOM 564 C CA . GLU A 1 93 ? 51.500 17.945 13.748 1.00 49.52 81 GLU A CA 1
ATOM 565 C C . GLU A 1 93 ? 50.066 17.478 13.545 1.00 50.50 81 GLU A C 1
ATOM 566 O O . GLU A 1 93 ? 49.130 18.038 14.068 1.00 51.64 81 GLU A O 1
ATOM 572 N N . ILE A 1 94 ? 49.882 16.428 12.793 1.00 52.11 82 ILE A N 1
ATOM 573 C CA . ILE A 1 94 ? 48.552 15.861 12.646 1.00 53.06 82 ILE A CA 1
ATOM 574 C C . ILE A 1 94 ? 47.827 15.630 13.982 1.00 53.10 82 ILE A C 1
ATOM 575 O O . ILE A 1 94 ? 46.612 15.602 14.014 1.00 53.18 82 ILE A O 1
ATOM 580 N N . ASP A 1 95 ? 48.569 15.436 15.065 1.00 53.68 83 ASP A N 1
ATOM 581 C CA . ASP A 1 95 ? 47.979 15.090 16.364 1.00 54.28 83 ASP A CA 1
ATOM 582 C C . ASP A 1 95 ? 47.121 16.247 16.920 1.00 53.70 83 ASP A C 1
ATOM 583 O O . ASP A 1 95 ? 46.020 16.015 17.419 1.00 53.58 83 ASP A O 1
ATOM 588 N N . ASN A 1 96 ? 47.611 17.478 16.797 1.00 52.90 84 ASN A N 1
ATOM 589 C CA . ASN A 1 96 ? 46.850 18.641 17.209 1.00 52.70 84 ASN A CA 1
ATOM 590 C C . ASN A 1 96 ? 45.580 18.911 16.379 1.00 52.44 84 ASN A C 1
ATOM 591 O O . ASN A 1 96 ? 44.796 19.755 16.750 1.00 52.74 84 ASN A O 1
ATOM 593 N N . ILE A 1 97 ? 45.362 18.197 15.282 1.00 52.41 85 ILE A N 1
ATOM 594 C CA . ILE A 1 97 ? 44.153 18.374 14.467 1.00 52.60 85 ILE A CA 1
ATOM 595 C C . ILE A 1 97 ? 43.066 17.320 14.727 1.00 52.25 85 ILE A C 1
ATOM 596 O O . ILE A 1 97 ? 43.307 16.117 14.575 1.00 52.51 85 ILE A O 1
ATOM 601 N N . ASP A 1 98 ? 41.858 17.793 15.035 1.00 51.77 86 ASP A N 1
ATOM 602 C CA . ASP A 1 98 ? 40.668 16.945 15.099 1.00 51.26 86 ASP A CA 1
ATOM 603 C C . ASP A 1 98 ? 40.062 16.752 13.691 1.00 50.73 86 ASP A C 1
ATOM 604 O O . ASP A 1 98 ? 39.474 17.666 13.126 1.00 51.27 86 ASP A O 1
ATOM 606 N N . PHE A 1 99 ? 40.253 15.572 13.115 1.00 49.81 87 PHE A N 1
ATOM 607 C CA . PHE A 1 99 ? 39.410 15.084 12.006 1.00 48.96 87 PHE A CA 1
ATOM 608 C C . PHE A 1 99 ? 39.231 13.593 12.279 1.00 48.63 87 PHE A C 1
ATOM 609 O O . PHE A 1 99 ? 39.966 13.043 13.100 1.00 49.01 87 PHE A O 1
ATOM 617 N N . ASP A 1 100 ? 38.279 12.937 11.623 1.00 48.04 88 ASP A N 1
ATOM 618 C CA . ASP A 1 100 ? 38.109 11.486 11.834 1.00 48.03 88 ASP A CA 1
ATOM 619 C C . ASP A 1 100 ? 38.995 10.672 10.880 1.00 47.13 88 ASP A C 1
ATOM 620 O O . ASP A 1 100 ? 40.211 10.535 11.117 1.00 48.02 88 ASP A O 1
ATOM 622 N N . GLY A 1 101 ? 38.424 10.152 9.793 1.00 44.79 89 GLY A N 1
ATOM 623 C CA . GLY A 1 101 ? 39.239 9.445 8.801 1.00 42.67 89 GLY A CA 1
ATOM 624 C C . GLY A 1 101 ? 40.149 8.368 9.341 1.00 40.31 89 GLY A C 1
ATOM 625 O O . GLY A 1 101 ? 39.773 7.621 10.212 1.00 40.63 89 GLY A O 1
ATOM 626 N N . LEU A 1 102 ? 41.339 8.249 8.784 1.00 38.64 90 LEU A N 1
ATOM 627 C CA . LEU A 1 102 ? 42.248 7.153 9.131 1.00 36.47 90 LEU A CA 1
ATOM 628 C C . LEU A 1 102 ? 43.661 7.515 8.762 1.00 33.68 90 LEU A C 1
ATOM 629 O O . LEU A 1 102 ? 43.839 8.114 7.764 1.00 32.77 90 LEU A O 1
ATOM 634 N N . VAL A 1 103 ? 44.638 7.139 9.588 1.00 31.83 91 VAL A N 1
ATOM 635 C CA . VAL A 1 103 ? 46.064 7.284 9.301 1.00 31.11 91 VAL A CA 1
ATOM 636 C C . VAL A 1 103 ? 46.793 5.973 9.499 1.00 30.95 91 VAL A C 1
ATOM 637 O O . VAL A 1 103 ? 46.644 5.310 10.537 1.00 31.03 91 VAL A O 1
ATOM 641 N N . PHE A 1 104 ? 47.562 5.550 8.499 1.00 31.02 92 PHE A N 1
ATOM 642 C CA . PHE A 1 104 ? 48.411 4.416 8.716 1.00 31.14 92 PHE A CA 1
ATOM 643 C C . PHE A 1 104 ? 49.768 4.582 8.081 1.00 31.13 92 PHE A C 1
ATOM 644 O O . PHE A 1 104 ? 49.954 5.429 7.235 1.00 32.08 92 PHE A O 1
ATOM 652 N N . THR A 1 105 ? 50.727 3.815 8.567 1.00 31.16 93 THR A N 1
ATOM 653 C CA . THR A 1 105 ? 52.007 3.704 7.940 1.00 31.69 93 THR A CA 1
ATOM 654 C C . THR A 1 105 ? 52.296 2.240 7.569 1.00 31.93 93 THR A C 1
ATOM 655 O O . THR A 1 105 ? 51.692 1.306 8.090 1.00 32.37 93 THR A O 1
ATOM 659 N N . ALA A 1 106 ? 53.283 2.086 6.700 1.00 31.72 94 ALA A N 1
ATOM 660 C CA . ALA A 1 106 ? 53.709 0.789 6.185 1.00 31.68 94 ALA A CA 1
ATOM 661 C C . ALA A 1 106 ? 55.165 0.939 5.689 1.00 31.35 94 ALA A C 1
ATOM 662 O O . ALA A 1 106 ? 55.619 2.025 5.281 1.00 31.05 94 ALA A O 1
ATOM 664 N N . ASP A 1 107 ? 55.891 -0.143 5.740 1.00 31.26 95 ASP A N 1
ATOM 665 C CA . ASP A 1 107 ? 57.266 -0.154 5.288 1.00 32.29 95 ASP A CA 1
ATOM 666 C C . ASP A 1 107 ? 57.279 -0.350 3.783 1.00 32.33 95 ASP A C 1
ATOM 667 O O . ASP A 1 107 ? 56.556 -1.189 3.245 1.00 32.37 95 ASP A O 1
ATOM 672 N N . VAL A 1 108 ? 58.111 0.418 3.102 1.00 32.17 96 VAL A N 1
ATOM 673 C CA . VAL A 1 108 ? 58.302 0.194 1.691 1.00 31.82 96 VAL A CA 1
ATOM 674 C C . VAL A 1 108 ? 59.763 0.290 1.384 1.00 31.68 96 VAL A C 1
ATOM 675 O O . VAL A 1 108 ? 60.563 0.769 2.184 1.00 31.61 96 VAL A O 1
ATOM 679 N N . ASN A 1 109 ? 60.113 -0.212 0.214 1.00 31.99 97 ASN A N 1
ATOM 680 C CA . ASN A 1 109 ? 61.450 -0.117 -0.287 1.00 32.13 97 ASN A CA 1
ATOM 681 C C . ASN A 1 109 ? 61.467 0.762 -1.525 1.00 31.43 97 ASN A C 1
ATOM 682 O O . ASN A 1 109 ? 60.911 0.411 -2.559 1.00 30.40 97 ASN A O 1
ATOM 687 N N . VAL A 1 110 ? 62.111 1.905 -1.410 1.00 31.09 98 VAL A N 1
ATOM 688 C CA . VAL A 1 110 ? 62.232 2.817 -2.510 1.00 31.88 98 VAL A CA 1
ATOM 689 C C . VAL A 1 110 ? 63.373 2.386 -3.408 1.00 32.47 98 VAL A C 1
ATOM 690 O O . VAL A 1 110 ? 64.424 2.088 -2.924 1.00 32.19 98 VAL A O 1
ATOM 694 N N . VAL A 1 111 ? 63.157 2.371 -4.718 1.00 34.08 99 VAL A N 1
ATOM 695 C CA . VAL A 1 111 ? 64.230 2.063 -5.660 1.00 35.92 99 VAL A CA 1
ATOM 696 C C . VAL A 1 111 ? 64.747 3.366 -6.291 1.00 37.32 99 VAL A C 1
ATOM 697 O O . VAL A 1 111 ? 63.949 4.214 -6.695 1.00 37.51 99 VAL A O 1
ATOM 701 N N . LYS A 1 112 ? 66.071 3.525 -6.355 1.00 39.40 100 LYS A N 1
ATOM 702 C CA . LYS A 1 112 ? 66.728 4.772 -6.886 1.00 41.07 100 LYS A CA 1
ATOM 703 C C . LYS A 1 112 ? 66.944 4.857 -8.404 1.00 40.62 100 LYS A C 1
ATOM 704 O O . LYS A 1 112 ? 67.622 4.029 -8.986 1.00 40.30 100 LYS A O 1
#

B-factor: mean 38.65, std 7.53, range [18.49, 69.16]

Organism: Thermotoga maritima (strain ATCC 43589 / DSM 3109 / JCM 10099 / NBRC 100826 / MSB8) (NCBI:txid243274)

CATH classification: 3.30.70.120